Protein AF-A0A3N7DMG1-F1 (afdb_monomer_lite)

Foldseek 3Di:
DDDFLQDWDFDDDPPDGQFTWGQDPVRQIDTDTHDDDDSVVSRVVSVVVCPQCSNPVFVVVCVVCVQFFPGWTDPDSAEIETETDQPDDPVVCCVVCQVVSCVSCVVDAWHKYWYDYVPDPDTDIHINHNPPPPPD

Structure (mmCIF, N/CA/C/O backbone):
data_AF-A0A3N7DMG1-F1
#
_entry.id   AF-A0A3N7DMG1-F1
#
loop_
_atom_site.group_PDB
_atom_site.id
_atom_site.type_symbol
_atom_site.label_atom_id
_atom_site.label_alt_id
_atom_site.label_comp_id
_atom_site.label_asym_id
_atom_site.label_entity_id
_atom_site.label_seq_id
_atom_site.pdbx_PDB_ins_code
_atom_site.Cartn_x
_atom_site.Cartn_y
_atom_site.Cartn_z
_atom_site.occupancy
_atom_site.B_iso_or_equiv
_atom_site.auth_seq_id
_atom_site.auth_comp_id
_atom_site.auth_asym_id
_atom_site.auth_atom_id
_atom_site.pdbx_PDB_model_num
ATOM 1 N N . MET A 1 1 ? 14.841 -0.689 -6.092 1.00 38.31 1 MET A N 1
ATOM 2 C CA . MET A 1 1 ? 14.370 -0.353 -4.727 1.00 38.31 1 MET A CA 1
ATOM 3 C C . MET A 1 1 ? 13.742 1.026 -4.798 1.00 38.31 1 MET A C 1
ATOM 5 O O . MET A 1 1 ? 14.355 1.898 -5.396 1.00 38.31 1 MET A O 1
ATOM 9 N N . ARG A 1 2 ? 12.519 1.201 -4.294 1.00 58.78 2 ARG A N 1
ATOM 10 C CA . ARG A 1 2 ? 11.765 2.458 -4.385 1.00 58.78 2 ARG A CA 1
ATOM 11 C C . ARG A 1 2 ? 11.581 3.058 -2.991 1.00 58.78 2 ARG A C 1
ATOM 13 O O . ARG A 1 2 ? 11.515 2.287 -2.037 1.00 58.78 2 ARG A O 1
ATOM 20 N N . VAL A 1 3 ? 11.527 4.387 -2.874 1.00 43.50 3 VAL A N 1
ATOM 21 C CA . VAL A 1 3 ? 11.401 5.087 -1.579 1.00 43.50 3 VAL A CA 1
ATOM 22 C C . VAL A 1 3 ? 9.926 5.362 -1.230 1.00 43.50 3 VAL A C 1
ATOM 24 O O . VAL A 1 3 ? 9.561 5.300 -0.061 1.00 43.50 3 VAL A O 1
ATOM 27 N N . SER A 1 4 ? 9.057 5.577 -2.226 1.00 53.66 4 SER A N 1
ATOM 28 C CA . SER A 1 4 ? 7.617 5.852 -2.068 1.00 53.66 4 SER A CA 1
ATOM 29 C C . SER A 1 4 ? 6.771 5.282 -3.213 1.00 53.66 4 SER A C 1
ATOM 31 O O . SER A 1 4 ? 7.265 5.154 -4.326 1.00 53.66 4 SER A O 1
ATOM 33 N N . MET A 1 5 ? 5.479 4.987 -2.979 1.00 57.78 5 MET A N 1
ATOM 34 C CA . MET A 1 5 ? 4.525 4.421 -3.958 1.00 57.78 5 MET A CA 1
ATOM 35 C C . MET A 1 5 ? 4.128 5.334 -5.136 1.00 57.78 5 MET A C 1
ATOM 37 O O . MET A 1 5 ? 3.486 4.849 -6.076 1.00 57.78 5 MET A O 1
ATOM 41 N N . ASN A 1 6 ? 4.618 6.577 -5.162 1.00 61.44 6 ASN A N 1
ATOM 42 C CA . ASN A 1 6 ? 4.521 7.482 -6.317 1.00 61.44 6 ASN A CA 1
ATOM 43 C C . ASN A 1 6 ? 5.847 7.688 -7.068 1.00 61.44 6 ASN A C 1
ATOM 45 O O . ASN A 1 6 ? 5.853 8.349 -8.100 1.00 61.44 6 ASN A O 1
ATOM 49 N N . ASP A 1 7 ? 6.963 7.141 -6.579 1.00 76.00 7 ASP A N 1
ATOM 50 C CA . ASP A 1 7 ? 8.238 7.302 -7.276 1.00 76.00 7 ASP A CA 1
ATOM 51 C C . ASP A 1 7 ? 8.289 6.431 -8.543 1.00 76.00 7 ASP A C 1
ATOM 53 O O . ASP A 1 7 ? 7.613 5.406 -8.630 1.00 76.00 7 ASP A O 1
ATOM 57 N N . PRO A 1 8 ? 9.135 6.754 -9.515 1.00 87.50 8 PRO A N 1
ATOM 58 C CA . PRO A 1 8 ? 9.386 5.861 -10.634 1.00 87.50 8 PRO A CA 1
ATOM 59 C C . PRO A 1 8 ? 10.027 4.523 -10.213 1.00 87.50 8 PRO A C 1
ATOM 61 O O . PRO A 1 8 ? 10.671 4.399 -9.167 1.00 87.50 8 PRO A O 1
ATOM 64 N N . TRP A 1 9 ? 9.867 3.503 -11.050 1.00 88.75 9 TRP A N 1
ATOM 65 C CA . TRP A 1 9 ? 10.452 2.176 -10.888 1.00 88.75 9 TRP A CA 1
ATOM 66 C C . TRP A 1 9 ? 11.763 2.052 -11.655 1.00 88.75 9 TRP A C 1
ATOM 68 O O . TRP A 1 9 ? 11.814 2.279 -12.860 1.00 88.75 9 TRP A O 1
ATOM 78 N N . LEU A 1 10 ? 12.811 1.626 -10.953 1.00 91.44 10 LEU A N 1
ATOM 79 C CA . LEU A 1 10 ? 14.095 1.260 -11.549 1.00 91.44 10 LEU A CA 1
ATOM 80 C C . LEU A 1 10 ? 13.994 -0.123 -12.198 1.00 91.44 10 LEU A C 1
ATOM 82 O O . LEU A 1 10 ? 13.651 -1.096 -11.523 1.00 91.44 10 LEU A O 1
ATOM 86 N N . VAL A 1 11 ? 14.343 -0.203 -13.478 1.00 91.69 11 VAL A N 1
ATOM 87 C CA . VAL A 1 11 ? 14.472 -1.453 -14.228 1.00 91.69 11 VAL A CA 1
ATOM 88 C C . VAL A 1 11 ? 15.936 -1.874 -14.210 1.00 91.69 11 VAL A C 1
ATOM 90 O O . VAL A 1 11 ? 16.822 -1.087 -14.551 1.00 91.69 11 VAL A O 1
ATOM 93 N N . LEU A 1 12 ? 16.186 -3.114 -13.785 1.00 91.25 12 LEU A N 1
ATOM 94 C CA . LEU A 1 12 ? 17.528 -3.667 -13.628 1.00 91.25 12 LEU A CA 1
ATOM 95 C C . LEU A 1 12 ? 17.751 -4.842 -14.581 1.00 91.25 12 LEU A C 1
ATOM 97 O O . LEU A 1 12 ? 16.885 -5.707 -14.712 1.00 91.25 12 LEU A O 1
ATOM 101 N N . SER A 1 13 ? 18.944 -4.908 -15.165 1.00 88.50 13 SER A N 1
ATOM 102 C CA . SER A 1 13 ? 19.485 -6.104 -15.810 1.00 88.50 13 SER A CA 1
ATOM 103 C C . SER A 1 13 ? 20.691 -6.574 -15.001 1.00 88.50 13 SER A C 1
ATOM 105 O O . SER A 1 13 ? 21.758 -5.966 -15.031 1.00 88.50 13 SER A O 1
ATOM 107 N N . GLY A 1 14 ? 20.506 -7.616 -14.187 1.00 88.12 14 GLY A N 1
ATOM 108 C CA . GLY A 1 14 ? 21.506 -7.991 -13.186 1.00 88.12 14 GLY A CA 1
ATOM 109 C C . GLY A 1 14 ? 21.713 -6.866 -12.164 1.00 88.12 14 GLY A C 1
ATOM 110 O O . GLY A 1 14 ? 20.792 -6.537 -11.418 1.00 88.12 14 GLY A O 1
ATOM 111 N N . SER A 1 15 ? 22.919 -6.296 -12.121 1.00 88.56 15 SER A N 1
ATOM 112 C CA . SER A 1 15 ? 23.266 -5.148 -11.269 1.00 88.56 15 SER A CA 1
ATOM 113 C C . SER A 1 15 ? 23.103 -3.789 -11.952 1.00 88.56 15 SER A C 1
ATOM 115 O O . SER A 1 15 ? 23.209 -2.767 -11.275 1.00 88.56 15 SER A O 1
ATOM 117 N N . ASP A 1 16 ? 22.854 -3.767 -13.261 1.00 90.06 16 ASP A N 1
ATOM 118 C CA . ASP A 1 16 ? 22.890 -2.542 -14.052 1.00 90.06 16 ASP A CA 1
ATOM 119 C C . ASP A 1 16 ? 21.497 -1.926 -14.167 1.00 90.06 16 ASP A C 1
ATOM 121 O O . ASP A 1 16 ? 20.513 -2.615 -14.448 1.00 90.06 16 ASP A O 1
ATOM 125 N N . VAL A 1 17 ? 21.408 -0.612 -13.951 1.00 91.25 17 VAL A N 1
ATOM 126 C CA . VAL A 1 17 ? 20.180 0.151 -14.195 1.00 91.25 17 VAL A CA 1
ATOM 127 C C . VAL A 1 17 ? 20.066 0.387 -15.693 1.00 91.25 17 VAL A C 1
ATOM 129 O O . VAL A 1 17 ? 20.855 1.136 -16.260 1.00 91.25 17 VAL A O 1
ATOM 132 N N . VAL A 1 18 ? 19.074 -0.238 -16.323 1.00 93.56 18 VAL A N 1
ATOM 133 C CA . VAL A 1 18 ? 18.833 -0.108 -17.772 1.00 93.56 18 VAL A CA 1
ATOM 134 C C . VAL A 1 18 ? 17.799 0.965 -18.093 1.00 93.56 18 VAL A C 1
ATOM 136 O O . VAL A 1 18 ? 17.784 1.519 -19.189 1.00 93.56 18 VAL A O 1
ATOM 139 N N . GLY A 1 19 ? 16.962 1.318 -17.118 1.00 93.94 19 GLY A N 1
ATOM 140 C CA . GLY A 1 19 ? 16.052 2.438 -17.263 1.00 93.94 19 GLY A CA 1
ATOM 141 C C . GLY A 1 19 ? 15.134 2.643 -16.080 1.00 93.94 19 GLY A C 1
ATOM 142 O O . GLY A 1 19 ? 15.218 1.969 -15.051 1.00 93.94 19 GLY A O 1
ATOM 143 N N . ILE A 1 20 ? 14.251 3.615 -16.247 1.00 93.69 20 ILE A N 1
ATOM 144 C CA . ILE A 1 20 ? 13.271 4.013 -15.251 1.00 93.69 20 ILE A CA 1
ATOM 145 C C . ILE A 1 20 ? 11.906 4.060 -15.926 1.00 93.69 20 ILE A C 1
ATOM 147 O O . ILE A 1 20 ? 11.755 4.697 -16.970 1.00 93.69 20 ILE A O 1
ATOM 151 N N . ILE A 1 21 ? 10.911 3.404 -15.332 1.00 93.75 21 ILE A N 1
ATOM 152 C CA . ILE A 1 21 ? 9.521 3.426 -15.799 1.00 93.75 21 ILE A CA 1
ATOM 153 C C . ILE A 1 21 ? 8.611 4.060 -14.752 1.00 93.75 21 ILE A C 1
ATOM 155 O O . ILE A 1 21 ? 8.837 3.923 -13.554 1.00 93.75 21 ILE A O 1
ATOM 159 N N . ASN A 1 22 ? 7.563 4.746 -15.185 1.00 91.06 22 ASN A N 1
ATOM 160 C CA . ASN A 1 22 ? 6.559 5.312 -14.297 1.00 91.06 22 ASN A CA 1
ATOM 161 C C . ASN A 1 22 ? 5.158 5.156 -14.889 1.00 91.06 22 ASN A C 1
ATOM 163 O O . ASN A 1 22 ? 4.997 5.103 -16.110 1.00 91.06 22 ASN A O 1
ATOM 167 N N . GLN A 1 23 ? 4.155 5.100 -14.018 1.00 88.44 23 GLN A N 1
ATOM 168 C CA . GLN A 1 23 ? 2.757 5.192 -14.418 1.00 88.44 23 GLN A CA 1
ATOM 169 C C . GLN A 1 23 ? 2.375 6.673 -14.507 1.00 88.44 23 GLN A C 1
ATOM 171 O O . GLN A 1 23 ? 2.614 7.432 -13.568 1.00 88.44 23 GLN A O 1
ATOM 176 N N . ASP A 1 24 ? 1.831 7.088 -15.648 1.00 83.56 24 ASP A N 1
ATOM 177 C CA . ASP A 1 24 ? 1.345 8.452 -15.845 1.00 83.56 24 ASP A CA 1
ATOM 178 C C . ASP A 1 24 ? -0.052 8.672 -15.227 1.00 83.56 24 ASP A C 1
ATOM 180 O O . ASP A 1 24 ? -0.704 7.740 -14.749 1.00 83.56 24 ASP A O 1
ATOM 184 N N . ASP A 1 25 ? -0.533 9.918 -15.263 1.00 76.50 25 ASP A N 1
ATOM 185 C CA . ASP A 1 25 ? -1.855 10.300 -14.738 1.00 76.50 25 ASP A CA 1
ATOM 186 C C . ASP A 1 25 ? -3.028 9.610 -15.465 1.00 76.50 25 ASP A C 1
ATOM 188 O O . ASP A 1 25 ? -4.152 9.607 -14.964 1.00 76.50 25 ASP A O 1
ATOM 192 N N . SER A 1 26 ? -2.783 9.019 -16.640 1.00 76.38 26 SER A N 1
ATOM 193 C CA . SER A 1 26 ? -3.753 8.222 -17.403 1.00 76.38 26 SER A CA 1
ATOM 194 C C . SER A 1 26 ? -3.661 6.719 -17.117 1.00 76.38 26 SER A C 1
ATOM 196 O O . SER A 1 26 ? -4.193 5.912 -17.877 1.00 76.38 26 SER A O 1
ATOM 198 N N . GLU A 1 27 ? -2.978 6.344 -16.033 1.00 78.06 27 GLU A N 1
ATOM 199 C CA . GLU A 1 27 ? -2.732 4.964 -15.602 1.00 78.06 27 GLU A CA 1
ATOM 200 C C . GLU A 1 27 ? -1.898 4.132 -16.596 1.00 78.06 27 GLU A C 1
ATOM 202 O O . GLU A 1 27 ? -1.811 2.909 -16.473 1.00 78.06 27 GLU A O 1
ATOM 207 N N . SER A 1 28 ? -1.218 4.778 -17.550 1.00 86.69 28 SER A N 1
ATOM 208 C CA . SER A 1 28 ? -0.392 4.104 -18.554 1.00 86.69 28 SER A CA 1
ATOM 209 C C . SER A 1 28 ? 1.080 4.075 -18.142 1.00 86.69 28 SER A C 1
ATOM 211 O O . SER A 1 28 ? 1.660 5.093 -17.764 1.00 86.69 28 SER A O 1
ATOM 213 N N . TRP A 1 29 ? 1.708 2.903 -18.242 1.00 92.06 29 TRP A N 1
ATOM 214 C CA . TRP A 1 29 ? 3.132 2.724 -17.952 1.00 92.06 29 TRP A CA 1
ATOM 215 C C . TRP A 1 29 ? 4.007 3.208 -19.101 1.00 92.06 29 TRP A C 1
ATOM 217 O O . TRP A 1 29 ? 3.788 2.843 -20.258 1.00 92.06 29 TRP A O 1
ATOM 227 N N . ARG A 1 30 ? 5.025 4.009 -18.779 1.00 94.44 30 ARG A N 1
ATOM 228 C CA . ARG A 1 30 ? 5.987 4.539 -19.750 1.00 94.44 30 ARG A CA 1
ATOM 229 C C . ARG A 1 30 ? 7.396 4.531 -19.195 1.00 94.44 30 ARG A C 1
ATOM 231 O O . ARG A 1 30 ? 7.601 4.717 -17.999 1.00 94.44 30 ARG A O 1
ATOM 238 N N . GLN A 1 31 ? 8.369 4.380 -20.082 1.00 95.06 31 GLN A N 1
ATOM 239 C CA . GLN A 1 31 ? 9.755 4.681 -19.761 1.00 95.06 31 GLN A CA 1
ATOM 240 C C . GLN A 1 31 ? 9.954 6.196 -19.698 1.00 95.06 31 GLN A C 1
ATOM 242 O O . GLN A 1 31 ? 9.478 6.922 -20.569 1.00 95.06 31 GLN A O 1
ATOM 247 N N . ILE A 1 32 ? 10.649 6.659 -18.662 1.00 94.62 32 ILE A N 1
ATOM 248 C CA . ILE A 1 32 ? 10.977 8.073 -18.457 1.00 94.62 32 ILE A CA 1
ATOM 249 C C . ILE A 1 32 ? 12.480 8.350 -18.575 1.00 94.62 32 ILE A C 1
ATOM 251 O O . ILE A 1 32 ? 12.858 9.487 -18.837 1.00 94.62 32 ILE A O 1
ATOM 255 N N . GLU A 1 33 ? 13.330 7.330 -18.410 1.00 94.31 33 GLU A N 1
ATOM 256 C CA . GLU A 1 33 ? 14.790 7.452 -18.514 1.00 94.31 33 GLU A CA 1
ATOM 257 C C . GLU A 1 33 ? 15.443 6.108 -18.895 1.00 94.31 33 GLU A C 1
ATOM 259 O O . GLU A 1 33 ? 14.862 5.044 -18.658 1.00 94.31 33 GLU A O 1
ATOM 264 N N . GLY A 1 34 ? 16.653 6.146 -19.464 1.00 92.25 34 GLY A N 1
ATOM 265 C CA . GLY A 1 34 ? 17.473 4.971 -19.797 1.00 92.25 34 GLY A CA 1
ATOM 266 C C . GLY A 1 34 ? 17.481 4.581 -21.276 1.00 92.25 34 GLY A C 1
ATOM 267 O O . GLY A 1 34 ? 17.039 5.343 -22.134 1.00 92.25 34 GLY A O 1
ATOM 268 N N . GLU A 1 35 ? 18.002 3.386 -21.561 1.00 91.12 35 GLU A N 1
ATOM 269 C CA . GLU A 1 35 ? 18.064 2.823 -22.916 1.00 91.12 35 GLU A CA 1
ATOM 270 C C . GLU A 1 35 ? 16.669 2.443 -23.414 1.00 91.12 35 GLU A C 1
ATOM 272 O O . GLU A 1 35 ? 15.874 1.900 -22.650 1.00 91.12 35 GLU A O 1
ATOM 277 N N . GLU A 1 36 ? 16.358 2.723 -24.683 1.00 94.06 36 GLU A N 1
ATOM 278 C CA . GLU A 1 36 ? 15.017 2.511 -25.239 1.00 94.06 36 GLU A CA 1
ATOM 279 C C . GLU A 1 36 ? 14.568 1.048 -25.101 1.00 94.06 36 GLU A C 1
ATOM 281 O O . GLU A 1 36 ? 15.144 0.131 -25.690 1.00 94.06 36 GLU A O 1
ATOM 286 N N . MET A 1 37 ? 13.506 0.837 -24.322 1.00 93.75 37 MET A N 1
ATOM 287 C CA . MET A 1 37 ? 12.887 -0.469 -24.132 1.00 93.75 37 MET A CA 1
ATOM 288 C C . MET A 1 37 ? 11.691 -0.651 -25.078 1.00 93.75 37 MET A C 1
ATOM 290 O O . MET A 1 37 ? 10.928 0.294 -25.298 1.00 93.75 37 MET A O 1
ATOM 294 N N . PRO A 1 38 ? 11.439 -1.875 -25.584 1.00 94.94 38 PRO A N 1
ATOM 295 C CA . PRO A 1 38 ? 10.232 -2.159 -26.351 1.00 94.94 38 PRO A CA 1
ATOM 296 C C . PRO A 1 38 ? 8.966 -1.804 -25.561 1.00 94.94 38 PRO A C 1
ATOM 298 O O . PRO A 1 38 ? 8.833 -2.174 -24.392 1.00 94.94 38 PRO A O 1
ATOM 301 N N . ALA A 1 39 ? 8.003 -1.146 -26.211 1.00 92.12 39 ALA A N 1
ATOM 302 C CA . ALA A 1 39 ? 6.765 -0.705 -25.562 1.00 92.12 39 ALA A CA 1
ATOM 303 C C . ALA A 1 39 ? 5.997 -1.860 -24.889 1.00 92.12 39 ALA A C 1
ATOM 305 O O . ALA A 1 39 ? 5.502 -1.706 -23.773 1.00 92.12 39 ALA A O 1
ATOM 306 N N . ASP A 1 40 ? 5.965 -3.039 -25.518 1.00 94.00 40 ASP A N 1
ATOM 307 C CA . ASP A 1 40 ? 5.327 -4.234 -24.954 1.00 94.00 40 ASP A CA 1
ATOM 308 C C . ASP A 1 40 ? 6.030 -4.736 -23.684 1.00 94.00 40 ASP A C 1
ATOM 310 O O . ASP A 1 40 ? 5.372 -5.233 -22.770 1.00 94.00 40 ASP A O 1
ATOM 314 N N . ALA A 1 41 ? 7.353 -4.567 -23.585 1.00 93.62 41 ALA A N 1
ATOM 315 C CA . ALA A 1 41 ? 8.105 -4.921 -22.386 1.00 93.62 41 ALA A CA 1
ATOM 316 C C . ALA A 1 41 ? 7.783 -3.959 -21.235 1.00 93.62 41 ALA A C 1
ATOM 318 O O . ALA A 1 41 ? 7.508 -4.406 -20.121 1.00 93.62 41 ALA A O 1
ATOM 319 N N . VAL A 1 42 ? 7.745 -2.648 -21.507 1.00 94.69 42 VAL A N 1
ATOM 320 C CA . VAL A 1 42 ? 7.333 -1.631 -20.522 1.00 94.69 42 VAL A CA 1
ATOM 321 C C . VAL A 1 42 ? 5.913 -1.901 -20.032 1.00 94.69 42 VAL A C 1
ATOM 323 O O . VAL A 1 42 ? 5.663 -1.887 -18.826 1.00 94.69 42 VAL A O 1
ATOM 326 N N . LYS A 1 43 ? 5.000 -2.221 -20.953 1.00 92.31 43 LYS A N 1
ATOM 327 C CA . LYS A 1 43 ? 3.619 -2.578 -20.631 1.00 92.31 43 LYS A CA 1
ATOM 328 C C . LYS A 1 43 ? 3.541 -3.832 -19.757 1.00 92.31 43 LYS A C 1
ATOM 330 O O . LYS A 1 43 ? 2.901 -3.786 -18.714 1.00 92.31 43 LYS A O 1
ATOM 335 N N . GLY A 1 44 ? 4.213 -4.919 -20.137 1.00 91.50 44 GLY A N 1
ATOM 336 C CA . GLY A 1 44 ? 4.205 -6.168 -19.369 1.00 91.50 44 GLY A CA 1
ATOM 337 C C . GLY A 1 44 ? 4.806 -6.015 -17.968 1.00 91.50 44 GLY A C 1
ATOM 338 O O . GLY A 1 44 ? 4.259 -6.540 -17.001 1.00 91.50 44 GLY A O 1
ATOM 339 N N . MET A 1 45 ? 5.891 -5.244 -17.823 1.00 91.25 45 MET A N 1
ATOM 340 C CA . MET A 1 45 ? 6.436 -4.895 -16.504 1.00 91.25 45 MET A CA 1
ATOM 341 C C . MET A 1 45 ? 5.425 -4.101 -15.675 1.00 91.25 45 MET A C 1
ATOM 343 O O . MET A 1 45 ? 5.230 -4.404 -14.501 1.00 91.25 45 MET A O 1
ATOM 347 N N . GLY A 1 46 ? 4.761 -3.126 -16.294 1.00 89.00 46 GLY A N 1
ATOM 348 C CA . GLY A 1 46 ? 3.701 -2.348 -15.669 1.00 89.00 46 GLY A CA 1
ATOM 349 C C . GLY A 1 46 ? 2.541 -3.203 -15.163 1.00 89.00 46 GLY A C 1
ATOM 350 O O . GLY A 1 46 ? 2.165 -3.100 -14.000 1.00 89.00 46 GLY A O 1
ATOM 351 N N . GLU A 1 47 ? 2.042 -4.122 -15.992 1.00 86.06 47 GLU A N 1
ATOM 352 C CA . GLU A 1 47 ? 0.989 -5.073 -15.614 1.00 86.06 47 GLU A CA 1
ATOM 353 C C . GLU A 1 47 ? 1.418 -5.948 -14.425 1.00 86.06 47 GLU A C 1
ATOM 355 O O . GLU A 1 47 ? 0.654 -6.132 -13.477 1.00 86.06 47 GLU A O 1
ATOM 360 N N . LEU A 1 48 ? 2.662 -6.440 -14.417 1.00 85.38 48 LEU A N 1
ATOM 361 C CA . LEU A 1 48 ? 3.201 -7.202 -13.287 1.00 85.38 48 LEU A CA 1
ATOM 362 C C . LEU A 1 48 ? 3.313 -6.360 -12.014 1.00 85.38 48 LEU A C 1
ATOM 364 O O . LEU A 1 48 ? 3.070 -6.879 -10.925 1.00 85.38 48 LEU A O 1
ATOM 368 N N . ILE A 1 49 ? 3.678 -5.082 -12.128 1.00 82.81 49 ILE A N 1
ATOM 369 C CA . ILE A 1 49 ? 3.713 -4.155 -10.993 1.00 82.81 49 ILE A CA 1
ATOM 370 C C . ILE A 1 49 ? 2.292 -3.900 -10.478 1.00 82.81 49 ILE A C 1
ATOM 372 O O . ILE A 1 49 ? 2.066 -3.964 -9.270 1.00 82.81 49 ILE A O 1
ATOM 376 N N . ASP A 1 50 ? 1.319 -3.679 -11.363 1.00 78.19 50 ASP A N 1
ATOM 377 C CA . ASP A 1 50 ? -0.093 -3.459 -11.019 1.00 78.19 50 ASP A CA 1
ATOM 378 C C . ASP A 1 50 ? -0.743 -4.688 -10.359 1.00 78.19 50 ASP A C 1
ATOM 380 O O . ASP A 1 50 ? -1.627 -4.566 -9.510 1.00 78.19 50 ASP A O 1
ATOM 384 N N . MET A 1 51 ? -0.277 -5.889 -10.701 1.00 71.38 51 MET A N 1
ATOM 385 C CA . MET A 1 51 ? -0.733 -7.135 -10.082 1.00 71.38 51 MET A CA 1
ATOM 386 C C . MET A 1 51 ? -0.181 -7.357 -8.668 1.00 71.38 51 MET A C 1
ATOM 388 O O . MET A 1 51 ? -0.739 -8.159 -7.913 1.00 71.38 51 MET A O 1
ATOM 392 N N . GLN A 1 52 ? 0.897 -6.676 -8.277 1.00 73.81 52 GLN A N 1
ATOM 393 C CA . GLN A 1 52 ? 1.461 -6.816 -6.935 1.00 73.81 52 GLN A CA 1
ATOM 394 C C . GLN A 1 52 ? 0.628 -6.050 -5.897 1.00 73.81 52 GLN A C 1
ATOM 396 O O . GLN A 1 52 ? 0.179 -4.936 -6.135 1.00 73.81 52 GLN A O 1
ATOM 401 N N . GLN A 1 53 ? 0.462 -6.608 -4.692 1.00 61.62 53 GLN A N 1
ATOM 402 C CA . GLN A 1 53 ? -0.326 -5.997 -3.598 1.00 61.62 53 GLN A CA 1
ATOM 403 C C . GLN A 1 53 ? 0.073 -4.546 -3.280 1.00 61.62 53 GLN A C 1
ATOM 405 O O . GLN A 1 53 ? -0.769 -3.722 -2.921 1.00 61.62 53 GLN A O 1
ATOM 410 N N . PHE A 1 54 ? 1.355 -4.242 -3.476 1.00 68.31 54 PHE A N 1
ATOM 411 C CA . PHE A 1 54 ? 1.983 -2.934 -3.353 1.00 68.31 54 PHE A CA 1
ATOM 412 C C . PHE A 1 54 ? 1.281 -1.818 -4.138 1.00 68.31 54 PHE A C 1
ATOM 414 O O . PHE A 1 54 ? 1.198 -0.690 -3.659 1.00 68.31 54 PHE A O 1
ATOM 421 N N . SER A 1 55 ? 0.773 -2.112 -5.331 1.00 68.12 55 SER A N 1
ATOM 422 C CA . SER A 1 55 ? 0.237 -1.101 -6.242 1.00 68.12 55 SER A CA 1
ATOM 423 C C . SER A 1 55 ? -1.280 -0.940 -6.116 1.00 68.12 55 SER A C 1
ATOM 425 O O . SER A 1 55 ? -1.775 0.190 -6.143 1.00 68.12 55 SER A O 1
ATOM 427 N N . TRP A 1 56 ? -2.033 -2.031 -5.930 1.00 80.25 56 TRP A N 1
ATOM 428 C CA . TRP A 1 56 ? -3.499 -1.980 -5.984 1.00 80.25 56 TRP A CA 1
ATOM 429 C C . TRP A 1 56 ? -4.178 -1.801 -4.620 1.00 80.25 56 TRP A C 1
ATOM 431 O O . TRP A 1 56 ? -5.147 -1.044 -4.519 1.00 80.25 56 TRP A O 1
ATOM 441 N N . LEU A 1 57 ? -3.702 -2.456 -3.554 1.00 87.25 57 LEU A N 1
ATOM 442 C CA . LEU A 1 57 ? -4.412 -2.467 -2.269 1.00 87.25 57 LEU A CA 1
ATOM 443 C C . LEU A 1 57 ? -4.445 -1.082 -1.596 1.00 87.25 57 LEU A C 1
ATOM 445 O O . LEU A 1 57 ? -5.530 -0.670 -1.175 1.00 87.25 57 LEU A O 1
ATOM 449 N N . PRO A 1 58 ? -3.344 -0.302 -1.553 1.00 90.00 58 PRO A N 1
ATOM 450 C CA . PRO A 1 58 ? -3.381 1.078 -1.068 1.00 90.00 58 PRO A CA 1
ATOM 451 C C . PRO A 1 58 ? -4.393 1.946 -1.822 1.00 90.00 58 PRO A C 1
ATOM 453 O O . PRO A 1 58 ? -5.198 2.641 -1.197 1.00 90.00 58 PRO A O 1
ATOM 456 N N . LYS A 1 59 ? -4.407 1.861 -3.162 1.00 86.19 59 LYS A N 1
ATOM 457 C CA . LYS A 1 59 ? -5.353 2.601 -4.012 1.00 86.19 59 LYS A CA 1
ATOM 458 C C . LYS A 1 59 ? -6.799 2.212 -3.685 1.00 86.19 59 LYS A C 1
ATOM 460 O O . LYS A 1 59 ? -7.642 3.091 -3.497 1.00 86.19 59 LYS A O 1
ATOM 465 N N . LEU A 1 60 ? -7.088 0.915 -3.544 1.00 89.62 60 LEU A N 1
ATOM 466 C CA . LEU A 1 60 ? -8.429 0.441 -3.192 1.00 89.62 60 LEU A CA 1
ATOM 467 C C . LEU A 1 60 ? -8.872 0.868 -1.792 1.00 89.62 60 LEU A C 1
ATOM 469 O O . LEU A 1 60 ? -10.021 1.269 -1.632 1.00 89.62 60 LEU A O 1
ATOM 473 N N . ILE A 1 61 ? -7.989 0.830 -0.792 1.00 93.69 61 ILE A N 1
ATOM 474 C CA . ILE A 1 61 ? -8.307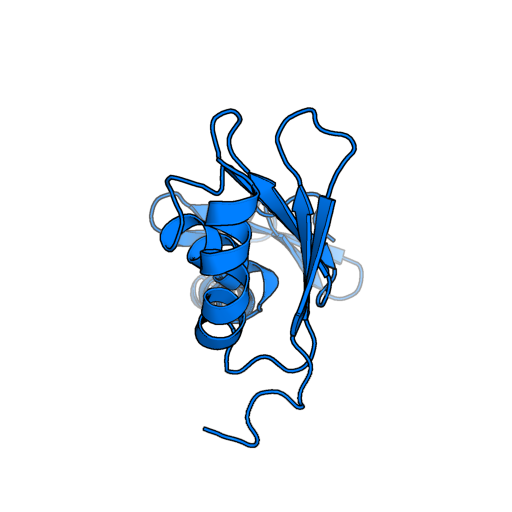 1.295 0.565 1.00 93.69 61 ILE A CA 1
ATOM 475 C C . ILE A 1 61 ? -8.700 2.779 0.534 1.00 93.69 61 ILE A C 1
ATOM 477 O O . ILE A 1 61 ? -9.747 3.147 1.070 1.00 93.69 61 ILE A O 1
ATOM 481 N N . LYS A 1 62 ? -7.910 3.627 -0.141 1.00 93.00 62 LYS A N 1
ATOM 482 C CA . LYS A 1 62 ? -8.226 5.060 -0.280 1.00 93.00 62 LYS A CA 1
ATOM 483 C C . LYS A 1 62 ? -9.556 5.279 -1.006 1.00 93.00 62 LYS A C 1
ATOM 485 O O . LYS A 1 62 ? -10.347 6.117 -0.587 1.00 93.00 62 LYS A O 1
ATOM 490 N N . LYS A 1 63 ? -9.836 4.493 -2.051 1.00 91.62 63 LYS A N 1
ATOM 491 C CA . LYS A 1 63 ? -11.093 4.561 -2.814 1.00 91.62 63 LYS A CA 1
ATOM 492 C C . LYS A 1 63 ? -12.315 4.089 -2.018 1.00 91.62 63 LYS A C 1
ATOM 494 O O . LYS A 1 63 ? -13.395 4.642 -2.197 1.00 91.62 63 LYS A O 1
ATOM 499 N N . GLN A 1 64 ? -12.165 3.076 -1.165 1.00 95.69 64 GLN A N 1
ATOM 500 C CA . GLN A 1 64 ? -13.264 2.504 -0.380 1.00 95.69 64 GLN A CA 1
ATOM 501 C C . GLN A 1 64 ? -13.657 3.390 0.811 1.00 95.69 64 GLN A C 1
ATOM 503 O O . GLN A 1 64 ? -14.826 3.418 1.201 1.00 95.69 64 GLN A O 1
ATOM 508 N N . TRP A 1 65 ? -12.697 4.115 1.392 1.00 95.88 65 TRP A N 1
ATOM 509 C CA . TRP A 1 65 ? -12.923 4.975 2.556 1.00 95.88 65 TRP A CA 1
ATOM 510 C C . TRP A 1 65 ? -12.359 6.394 2.370 1.00 95.88 65 TRP A C 1
ATOM 512 O O . TRP A 1 65 ? -11.580 6.845 3.212 1.00 95.88 65 TRP A O 1
ATOM 522 N N . PRO A 1 66 ? -12.771 7.134 1.324 1.00 95.00 66 PRO A N 1
ATOM 523 C CA . PRO A 1 66 ? -12.183 8.433 0.989 1.00 95.00 66 PRO A CA 1
ATOM 524 C C . PRO A 1 66 ? -12.436 9.497 2.064 1.00 95.00 66 PRO A C 1
ATOM 526 O O . PRO A 1 66 ? -11.625 10.389 2.254 1.00 95.00 66 PRO A O 1
ATOM 529 N N . GLU A 1 67 ? -13.535 9.388 2.813 1.00 94.06 67 GLU A N 1
ATOM 530 C CA . GLU A 1 67 ? -13.855 10.301 3.922 1.00 94.06 67 GLU A CA 1
ATOM 531 C C . GLU A 1 67 ? -13.019 10.033 5.184 1.00 94.06 67 GLU A C 1
ATOM 533 O O . GLU A 1 67 ? -12.972 10.860 6.093 1.00 94.06 67 GLU A O 1
ATOM 538 N N . TYR A 1 68 ? -12.385 8.859 5.271 1.00 94.56 68 TYR A N 1
ATOM 539 C CA . TYR A 1 68 ? -11.655 8.424 6.459 1.00 94.56 68 TYR A CA 1
ATOM 540 C C . TYR A 1 68 ? -10.149 8.393 6.241 1.00 94.56 68 TYR A C 1
ATOM 542 O O . TYR A 1 68 ? -9.400 8.777 7.135 1.00 94.56 68 TYR A O 1
ATOM 550 N N . VAL A 1 69 ? -9.703 7.927 5.077 1.00 95.19 69 VAL A N 1
ATOM 551 C CA . VAL A 1 69 ? -8.305 7.605 4.801 1.00 95.19 69 VAL A CA 1
ATOM 552 C C . VAL A 1 69 ? -7.666 8.708 3.975 1.00 95.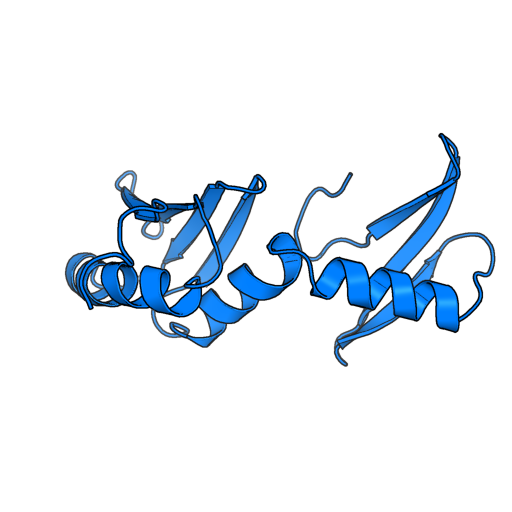19 69 VAL A C 1
ATOM 554 O O . VAL A 1 69 ? -7.954 8.866 2.792 1.00 95.19 69 VAL A O 1
ATOM 557 N N . GLN A 1 70 ? -6.719 9.408 4.590 1.00 93.44 70 GLN A N 1
ATOM 558 C CA . GLN A 1 70 ? -5.886 10.395 3.919 1.00 93.44 70 GLN A CA 1
ATOM 559 C C . GLN A 1 70 ? -4.817 9.715 3.057 1.00 93.44 70 GLN A C 1
ATOM 561 O O . GLN A 1 70 ? -4.584 10.092 1.905 1.00 93.44 70 GLN A O 1
ATOM 566 N N . GLU A 1 71 ? -4.158 8.699 3.610 1.00 91.94 71 GLU A N 1
ATOM 567 C CA . GLU A 1 71 ? -3.029 8.035 2.971 1.00 91.94 71 GLU A CA 1
ATOM 568 C C . GLU A 1 71 ? -2.894 6.587 3.435 1.00 91.94 71 GLU A C 1
ATOM 570 O O . GLU A 1 71 ? -3.312 6.225 4.535 1.00 91.94 71 GLU A O 1
ATOM 575 N N . VAL A 1 72 ? -2.315 5.757 2.571 1.00 91.62 72 VAL A N 1
ATOM 576 C CA . VAL A 1 72 ? -1.926 4.388 2.897 1.00 91.62 72 VAL A CA 1
ATOM 577 C C . VAL A 1 72 ? -0.476 4.222 2.482 1.00 91.62 72 VAL A C 1
ATOM 579 O O . VAL A 1 72 ? -0.158 4.303 1.297 1.00 91.62 72 VAL A O 1
ATOM 582 N N . ILE A 1 73 ? 0.383 4.016 3.467 1.00 88.75 73 ILE A N 1
ATOM 583 C CA . ILE A 1 73 ? 1.817 3.811 3.311 1.00 88.75 73 ILE A CA 1
ATOM 584 C C . ILE A 1 73 ? 2.068 2.309 3.374 1.00 88.75 73 ILE A C 1
ATOM 586 O O . ILE A 1 73 ? 1.515 1.612 4.227 1.00 88.75 73 ILE A O 1
ATOM 590 N N . VAL A 1 74 ? 2.885 1.794 2.461 1.00 86.62 74 VAL A N 1
ATOM 591 C CA . VAL A 1 74 ? 3.286 0.388 2.485 1.00 86.62 74 VAL A CA 1
ATOM 592 C C . VAL A 1 74 ? 4.652 0.287 3.141 1.00 86.62 74 VAL A C 1
ATOM 594 O O . VAL A 1 74 ? 5.646 0.728 2.577 1.00 86.62 74 VAL A O 1
ATOM 597 N N . GLU A 1 75 ? 4.686 -0.285 4.339 1.00 85.00 75 GLU A N 1
ATOM 598 C CA . GLU A 1 75 ? 5.914 -0.476 5.118 1.00 85.00 75 GLU A CA 1
ATOM 599 C C . GLU A 1 75 ? 6.668 -1.732 4.652 1.00 85.00 75 GLU A C 1
ATOM 601 O O . GLU A 1 75 ? 7.891 -1.804 4.704 1.00 85.00 75 GLU A O 1
ATOM 606 N N . SER A 1 76 ? 5.935 -2.757 4.204 1.00 82.94 76 SER A N 1
ATOM 607 C CA . SER A 1 76 ? 6.468 -3.985 3.592 1.00 82.94 76 SER A CA 1
ATOM 608 C C . SER A 1 76 ? 5.338 -4.761 2.906 1.00 82.94 76 SER A C 1
ATOM 610 O O . SER A 1 76 ? 4.182 -4.363 2.996 1.00 82.94 76 SER A O 1
ATOM 612 N N . GLU A 1 77 ? 5.643 -5.913 2.299 1.00 80.12 77 GLU A N 1
ATOM 613 C CA . GLU A 1 77 ? 4.654 -6.803 1.655 1.00 80.12 77 GLU A CA 1
ATOM 614 C C . GLU A 1 77 ? 3.426 -7.082 2.526 1.00 80.12 77 GLU A C 1
ATOM 616 O O . GLU A 1 77 ? 2.294 -7.078 2.050 1.00 80.12 77 GLU A O 1
ATOM 621 N N . LYS A 1 78 ? 3.651 -7.259 3.829 1.00 86.56 78 LYS A N 1
ATOM 622 C CA . LYS A 1 78 ? 2.603 -7.620 4.782 1.00 86.56 78 LYS A CA 1
ATOM 623 C C . LYS A 1 78 ? 2.153 -6.473 5.672 1.00 86.56 78 LYS A C 1
ATOM 625 O O . LYS A 1 78 ? 1.172 -6.640 6.385 1.00 86.56 78 LYS A O 1
ATOM 630 N N . ASN A 1 79 ? 2.855 -5.341 5.691 1.00 89.56 79 ASN A N 1
ATOM 631 C CA . ASN A 1 79 ? 2.603 -4.282 6.667 1.00 89.56 79 ASN A CA 1
ATOM 632 C C . ASN A 1 79 ? 2.235 -2.975 5.972 1.00 89.56 79 ASN A C 1
ATOM 634 O O . ASN A 1 79 ? 2.988 -2.461 5.148 1.00 89.56 79 ASN A O 1
ATOM 638 N N . TYR A 1 80 ? 1.093 -2.429 6.369 1.00 92.56 80 TYR A N 1
ATOM 639 C CA . TYR A 1 80 ? 0.527 -1.200 5.839 1.00 92.56 80 TYR A CA 1
ATOM 640 C C . TYR A 1 80 ? 0.265 -0.241 6.993 1.00 92.56 80 TYR A C 1
ATOM 642 O O . TYR A 1 80 ? -0.264 -0.635 8.036 1.00 92.56 80 TYR A O 1
ATOM 650 N N . GLU A 1 81 ? 0.576 1.030 6.795 1.00 93.56 81 GLU A N 1
ATOM 651 C CA . GLU A 1 81 ? 0.152 2.112 7.667 1.00 93.56 81 GLU A CA 1
ATOM 652 C C . GLU A 1 81 ? -0.978 2.896 6.995 1.00 93.56 81 GLU A C 1
ATOM 654 O O . GLU A 1 81 ? -0.851 3.375 5.874 1.00 93.56 81 GLU A O 1
ATOM 659 N N . VAL A 1 82 ? -2.116 3.008 7.676 1.00 94.88 82 VAL A N 1
ATOM 660 C CA . VAL A 1 82 ? -3.294 3.737 7.199 1.00 94.88 82 VAL A CA 1
ATOM 661 C C . VAL A 1 82 ? -3.404 5.020 8.006 1.00 94.88 82 VAL A C 1
ATOM 663 O O . VAL A 1 82 ? -3.681 4.984 9.207 1.00 94.88 82 VAL A O 1
ATOM 666 N N . LEU A 1 83 ? -3.192 6.156 7.351 1.00 93.88 83 LEU A N 1
ATOM 667 C CA . LEU A 1 83 ? -3.310 7.476 7.953 1.00 93.88 83 LEU A CA 1
ATOM 668 C C . LEU A 1 83 ? -4.725 8.008 7.748 1.00 93.88 83 LEU A C 1
ATOM 670 O O . LEU A 1 83 ? -5.174 8.213 6.619 1.00 93.88 83 LEU A O 1
ATOM 674 N N . CYS A 1 84 ? -5.430 8.244 8.851 1.00 94.56 84 CYS A N 1
ATOM 675 C CA . CYS A 1 84 ? -6.760 8.835 8.813 1.00 94.56 84 CYS A CA 1
ATOM 676 C C . CYS A 1 84 ? -6.698 10.359 8.657 1.00 94.56 84 CYS A C 1
ATOM 678 O O . CYS A 1 84 ? -5.774 11.002 9.160 1.00 94.56 84 CYS A O 1
ATOM 680 N N . HIS A 1 85 ? -7.740 10.944 8.066 1.00 93.50 85 HIS A N 1
ATOM 681 C CA . HIS A 1 85 ? -7.966 12.387 8.121 1.00 93.50 85 HIS A CA 1
ATOM 682 C C . HIS A 1 85 ? -8.112 12.890 9.567 1.00 93.50 85 HIS A C 1
ATOM 684 O O . HIS A 1 85 ? -8.467 12.145 10.485 1.00 93.50 85 HIS A O 1
ATOM 690 N N . LYS A 1 86 ? -7.867 14.191 9.759 1.00 89.50 86 LYS A N 1
ATOM 691 C CA . LYS A 1 86 ? -7.883 14.849 11.073 1.00 89.50 86 LYS A CA 1
ATOM 692 C C . LYS A 1 86 ? -9.220 14.755 11.805 1.00 89.50 86 LYS A C 1
ATOM 694 O O . LYS A 1 86 ? -9.220 14.563 13.016 1.00 89.50 86 LYS A O 1
ATOM 699 N N . ASP A 1 87 ? -10.327 14.845 11.079 1.00 87.69 87 ASP A N 1
ATOM 700 C CA . ASP A 1 87 ? -11.662 14.990 11.672 1.00 87.69 87 ASP A CA 1
ATOM 701 C C . ASP A 1 87 ? -12.424 13.653 11.775 1.00 87.69 87 ASP A C 1
ATOM 703 O O . ASP A 1 87 ? -13.639 13.608 11.968 1.00 87.69 87 ASP A O 1
ATOM 707 N N . VAL A 1 88 ? -11.711 12.531 11.650 1.00 89.56 88 VAL A N 1
ATOM 708 C CA . VAL A 1 88 ? -12.293 11.187 11.707 1.00 89.56 88 VAL A CA 1
ATOM 709 C C . VAL A 1 88 ? -12.581 10.768 13.141 1.00 89.56 88 VAL A C 1
ATOM 711 O O . VAL A 1 88 ? -11.703 10.801 13.996 1.00 89.56 88 VAL A O 1
ATOM 714 N N . CYS A 1 89 ? -13.787 10.245 13.375 1.00 89.88 89 CYS A N 1
ATOM 715 C CA . CYS A 1 89 ? -14.115 9.505 14.592 1.00 89.88 89 CYS A CA 1
ATOM 716 C C . CYS A 1 89 ? -13.418 8.123 14.588 1.00 89.88 89 CYS A C 1
ATOM 718 O O . CYS A 1 89 ? -13.792 7.270 13.769 1.00 89.88 89 CYS A O 1
ATOM 720 N N . PRO A 1 90 ? -12.454 7.867 15.499 1.00 87.50 90 PRO A N 1
ATOM 721 C CA . PRO A 1 90 ? -11.682 6.624 15.535 1.00 87.50 90 PRO A CA 1
ATOM 722 C C . PRO A 1 90 ? -12.528 5.364 15.651 1.00 87.50 90 PRO A C 1
ATOM 724 O O . PRO A 1 90 ? -12.370 4.430 14.866 1.00 87.50 90 PRO A O 1
ATOM 727 N N . ASP A 1 91 ? -13.468 5.357 16.592 1.00 90.31 91 ASP A N 1
ATOM 728 C CA . ASP A 1 91 ? -14.269 4.174 16.899 1.00 90.31 91 ASP A CA 1
ATOM 729 C C . ASP A 1 91 ? -15.194 3.809 15.740 1.00 90.31 91 ASP A C 1
ATOM 731 O O . ASP A 1 91 ? -15.301 2.641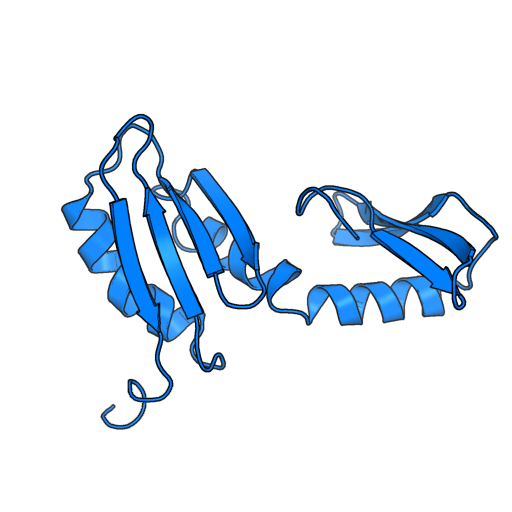 15.356 1.00 90.31 91 ASP A O 1
ATOM 735 N N . ARG A 1 92 ? -15.799 4.823 15.108 1.00 91.88 92 ARG A N 1
ATOM 736 C CA . ARG A 1 92 ? -16.640 4.630 13.925 1.00 91.88 92 ARG A CA 1
ATOM 737 C C . ARG A 1 92 ? -15.834 4.073 12.758 1.00 91.88 92 ARG A C 1
ATOM 739 O O . ARG A 1 92 ? -16.317 3.179 12.061 1.00 91.88 92 ARG A O 1
ATOM 746 N N . PHE A 1 93 ? -14.626 4.590 12.527 1.00 94.19 93 PHE A N 1
ATOM 747 C CA . PHE A 1 93 ? -13.786 4.068 11.456 1.00 94.19 93 PHE A CA 1
ATOM 748 C C . PHE A 1 93 ? -13.322 2.647 11.761 1.00 94.19 93 PHE A C 1
ATOM 750 O O . PHE A 1 93 ? -13.466 1.782 10.907 1.00 94.19 93 PHE A O 1
ATOM 757 N N . LYS A 1 94 ? -12.892 2.354 12.990 1.00 93.94 94 LYS A N 1
ATOM 758 C CA . LYS A 1 94 ? -12.494 1.007 13.419 1.00 93.94 94 LYS A CA 1
ATOM 759 C C . LYS A 1 94 ? -13.585 -0.039 13.188 1.00 93.94 94 LYS A C 1
ATOM 761 O O . LYS A 1 94 ? -13.279 -1.122 12.682 1.00 93.94 94 LYS A O 1
ATOM 766 N N . GLN A 1 95 ? -14.840 0.290 13.498 1.00 93.75 95 GLN A N 1
ATOM 767 C CA . GLN A 1 95 ? -15.996 -0.587 13.268 1.00 93.75 95 GLN A CA 1
ATOM 768 C C . GLN A 1 95 ? -16.258 -0.862 11.780 1.00 93.75 95 GLN A C 1
ATOM 770 O O . GLN A 1 95 ? -16.701 -1.952 11.433 1.00 93.75 95 GLN A O 1
ATOM 775 N N . ARG A 1 96 ? -15.979 0.104 10.895 1.00 93.88 96 ARG A N 1
ATOM 776 C CA . ARG A 1 96 ? -16.157 -0.042 9.438 1.00 93.88 96 ARG A CA 1
ATOM 777 C C . ARG A 1 96 ? -14.958 -0.710 8.767 1.00 93.88 96 ARG A C 1
ATOM 779 O O . ARG A 1 96 ? -15.126 -1.598 7.935 1.00 93.88 96 ARG A O 1
ATOM 786 N N . PHE A 1 97 ? -13.759 -0.273 9.130 1.00 95.25 97 PHE A N 1
ATOM 787 C CA . PHE A 1 97 ? -12.504 -0.683 8.519 1.00 95.25 97 PHE A CA 1
ATOM 788 C C . PHE A 1 97 ? -12.191 -2.141 8.822 1.00 95.25 97 PHE A C 1
ATOM 790 O O . PHE A 1 97 ? -11.888 -2.876 7.897 1.00 95.25 97 PHE A O 1
ATOM 797 N N . THR A 1 98 ? -12.321 -2.579 10.081 1.00 93.62 98 THR A N 1
ATOM 798 C CA . THR A 1 98 ? -11.966 -3.950 10.488 1.00 93.62 98 THR A CA 1
ATOM 799 C C . THR A 1 98 ? -12.660 -5.015 9.626 1.00 93.62 98 THR A C 1
ATOM 801 O O . THR A 1 98 ? -11.962 -5.728 8.916 1.00 93.62 98 THR A O 1
ATOM 804 N N . PRO A 1 99 ? -14.001 -5.126 9.581 1.00 92.12 99 PRO A N 1
ATOM 805 C CA . PRO A 1 99 ? -14.650 -6.123 8.726 1.00 92.12 99 PRO A CA 1
ATOM 806 C C . PRO A 1 99 ? -14.457 -5.832 7.231 1.00 92.12 99 PRO A C 1
ATOM 808 O O . PRO A 1 99 ? -14.274 -6.753 6.434 1.00 92.12 99 PRO A O 1
ATOM 811 N N . GLY A 1 100 ? -14.461 -4.556 6.837 1.00 93.12 100 GLY A N 1
ATOM 812 C CA . GLY A 1 100 ? -14.358 -4.173 5.435 1.00 93.12 100 GLY A CA 1
ATOM 813 C C . GLY A 1 100 ? -12.997 -4.493 4.811 1.00 93.12 100 GLY A C 1
ATOM 814 O O . GLY A 1 100 ? -12.957 -4.915 3.660 1.00 93.12 100 GLY A O 1
ATOM 815 N N . ILE A 1 101 ? -11.891 -4.375 5.554 1.00 92.62 101 ILE A N 1
ATOM 816 C CA . ILE A 1 101 ? -10.554 -4.693 5.038 1.00 92.62 101 ILE A CA 1
ATOM 817 C C . ILE A 1 101 ? -10.352 -6.198 4.868 1.00 92.62 101 ILE A C 1
ATOM 819 O O . ILE A 1 101 ? -9.727 -6.620 3.897 1.00 92.62 101 ILE A O 1
ATOM 823 N N . HIS A 1 102 ? -10.946 -7.025 5.738 1.00 90.06 102 HIS A N 1
ATOM 824 C CA . HIS A 1 102 ? -10.933 -8.479 5.556 1.00 90.06 102 HIS A CA 1
ATOM 825 C C . HIS A 1 102 ? -11.621 -8.893 4.250 1.00 90.06 102 HIS A C 1
ATOM 827 O O . HIS A 1 102 ? -11.102 -9.773 3.557 1.00 90.06 102 HIS A O 1
ATOM 833 N N . ALA A 1 103 ? -12.740 -8.239 3.912 1.00 88.56 103 ALA A N 1
ATOM 834 C CA . ALA A 1 103 ? -13.476 -8.461 2.670 1.00 88.56 103 ALA A CA 1
ATOM 835 C C . ALA A 1 103 ? -12.752 -7.884 1.441 1.00 88.56 103 ALA A C 1
ATOM 837 O O . ALA A 1 103 ? -12.648 -8.561 0.420 1.00 88.56 103 ALA A O 1
ATOM 838 N N . LEU A 1 104 ? -12.213 -6.664 1.539 1.00 89.00 104 LEU A N 1
ATOM 839 C CA . LEU A 1 104 ? -11.497 -6.001 0.444 1.00 89.00 104 LEU A CA 1
ATOM 840 C C . LEU A 1 104 ? -10.230 -6.775 0.052 1.00 89.00 104 LEU A C 1
ATOM 842 O O . LEU A 1 104 ? -9.984 -7.011 -1.125 1.00 89.00 104 LEU A O 1
ATOM 846 N N . ALA A 1 105 ? -9.466 -7.235 1.043 1.00 87.94 105 ALA A N 1
ATOM 847 C CA . ALA A 1 105 ? -8.258 -8.026 0.846 1.00 87.94 105 ALA A CA 1
ATOM 848 C C . ALA A 1 105 ? -8.537 -9.539 0.921 1.00 87.94 105 ALA A C 1
ATOM 850 O O . ALA A 1 105 ? -7.678 -10.288 1.371 1.00 87.94 105 ALA A O 1
ATOM 851 N N . LYS A 1 106 ? -9.732 -10.026 0.540 1.00 82.94 106 LYS A N 1
ATOM 852 C CA . LYS A 1 106 ? -10.148 -11.431 0.755 1.00 82.94 106 LYS A CA 1
ATOM 853 C C . LYS A 1 106 ? -9.126 -12.466 0.274 1.00 82.94 106 LYS A C 1
ATOM 855 O O . LYS A 1 106 ? -8.911 -13.457 0.959 1.00 82.94 106 LYS A O 1
ATOM 860 N N . ARG A 1 107 ? -8.501 -12.225 -0.881 1.00 78.88 107 ARG A N 1
ATOM 861 C CA . ARG A 1 107 ? -7.537 -13.144 -1.514 1.00 78.88 107 ARG A CA 1
ATOM 862 C C . ARG A 1 107 ? -6.174 -13.179 -0.819 1.00 78.88 107 ARG A C 1
ATOM 864 O O . ARG A 1 107 ? -5.394 -14.089 -1.081 1.00 78.88 107 ARG A O 1
ATOM 871 N N . GLU A 1 108 ? -5.922 -12.239 0.085 1.00 80.12 108 GLU A N 1
ATOM 872 C CA . GLU A 1 108 ? -4.647 -12.115 0.776 1.00 80.12 108 GLU A CA 1
ATOM 873 C C . GLU A 1 108 ? -4.578 -12.997 2.016 1.00 80.12 108 GLU A C 1
ATOM 875 O O . GLU A 1 108 ? -5.583 -13.279 2.666 1.00 80.12 108 GLU A O 1
ATOM 880 N N . THR A 1 109 ? -3.382 -13.480 2.343 1.00 79.00 109 THR A N 1
ATOM 881 C CA . THR A 1 109 ? -3.209 -14.466 3.419 1.00 79.00 109 THR A CA 1
ATOM 882 C C . THR A 1 109 ? -2.926 -13.815 4.765 1.00 79.00 109 THR A C 1
ATOM 884 O O . THR A 1 109 ? -3.657 -14.062 5.724 1.00 79.00 109 THR A O 1
ATOM 887 N N . GLU A 1 110 ? -1.878 -13.000 4.847 1.00 89.12 110 GLU A N 1
ATOM 888 C CA . GLU A 1 110 ? -1.425 -12.394 6.096 1.00 89.12 110 GLU A CA 1
ATOM 889 C C . GLU A 1 110 ? -1.039 -10.935 5.881 1.00 89.12 110 GLU A C 1
ATOM 891 O O . GLU A 1 110 ? 0.003 -10.653 5.295 1.00 89.12 110 GLU A O 1
ATOM 896 N N . LEU A 1 111 ? -1.879 -10.025 6.374 1.00 90.75 111 LEU A N 1
ATOM 897 C CA . LEU A 1 111 ? -1.657 -8.585 6.298 1.00 90.75 111 LEU A CA 1
ATOM 898 C C . LEU A 1 111 ? -1.870 -7.936 7.666 1.00 90.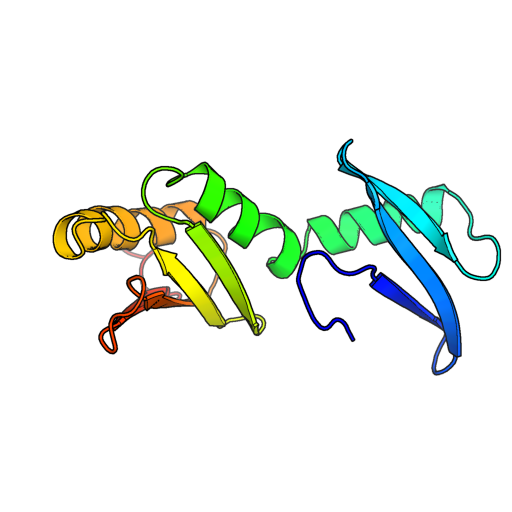75 111 LEU A C 1
ATOM 900 O O . LEU A 1 111 ? -2.780 -8.301 8.413 1.00 90.75 111 LEU A O 1
ATOM 904 N N . VAL A 1 112 ? -1.067 -6.925 7.962 1.00 94.00 112 VAL A N 1
ATOM 905 C CA . VAL A 1 112 ? -1.138 -6.105 9.167 1.00 94.00 112 VAL A CA 1
ATOM 906 C C . VAL A 1 112 ? -1.366 -4.660 8.753 1.00 94.00 112 VAL A C 1
ATOM 908 O O . VAL A 1 112 ? -0.563 -4.068 8.035 1.00 94.00 112 VAL A O 1
ATOM 911 N N . PHE A 1 113 ? -2.453 -4.077 9.246 1.00 95.12 113 PHE A N 1
ATOM 912 C CA . PHE A 1 113 ? -2.795 -2.677 9.030 1.00 95.12 113 PHE A CA 1
ATOM 913 C C . PHE A 1 113 ? -2.655 -1.916 10.342 1.00 95.12 113 PHE A C 1
ATOM 915 O O . PHE A 1 113 ? -3.431 -2.130 11.275 1.00 95.12 113 PHE A O 1
ATOM 922 N N . LYS A 1 114 ? -1.679 -1.013 10.418 1.00 95.69 114 LYS A N 1
ATOM 923 C CA . LYS A 1 114 ? -1.537 -0.045 11.504 1.00 95.69 114 LYS A CA 1
ATOM 924 C C . LYS A 1 114 ? -2.331 1.204 11.150 1.00 95.69 114 LYS A C 1
ATOM 926 O O . LYS A 1 114 ? -1.912 1.989 10.308 1.00 95.69 114 LYS A O 1
ATOM 931 N N . VAL A 1 115 ? -3.469 1.405 11.796 1.00 95.38 115 VAL A N 1
ATOM 932 C CA . VAL A 1 115 ? -4.320 2.569 11.547 1.00 95.38 115 VAL A CA 1
ATOM 933 C C . VAL A 1 115 ? -3.971 3.670 12.541 1.00 95.38 115 VAL A C 1
ATOM 935 O O . VAL A 1 115 ? -4.127 3.485 13.752 1.00 95.38 115 VAL A O 1
ATOM 938 N N . ARG A 1 116 ? -3.484 4.809 12.038 1.00 92.62 116 ARG A N 1
ATOM 939 C CA . ARG A 1 116 ? -3.158 5.992 12.844 1.00 92.62 116 ARG A CA 1
ATOM 940 C C . ARG A 1 116 ? -4.146 7.121 12.606 1.00 92.62 116 ARG A C 1
ATOM 942 O O . ARG A 1 116 ? -4.616 7.342 11.490 1.0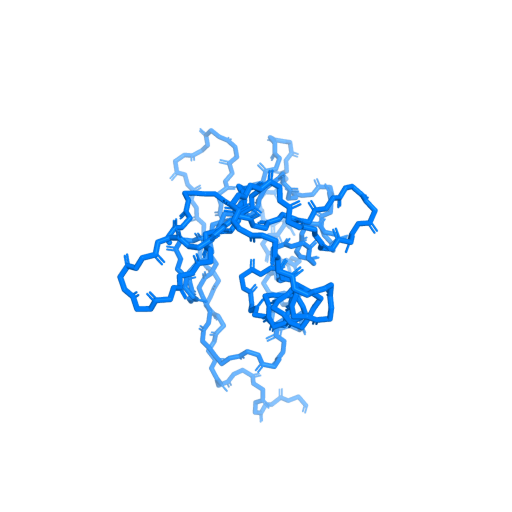0 92.62 116 ARG A O 1
ATOM 949 N N . HIS A 1 117 ? -4.383 7.891 13.660 1.00 85.94 117 HIS A N 1
ATOM 950 C CA . HIS A 1 117 ? -5.102 9.155 13.573 1.00 85.94 117 HIS A CA 1
ATOM 951 C C . HIS A 1 117 ? -4.125 10.309 13.375 1.00 85.94 117 HIS A C 1
ATOM 953 O O . HIS A 1 117 ? -3.006 10.291 13.894 1.00 85.94 117 HIS A O 1
ATOM 959 N N . PHE A 1 118 ? -4.552 11.329 12.635 1.00 77.38 118 PHE A N 1
ATOM 960 C CA . PHE A 1 118 ? -3.733 12.507 12.386 1.00 77.38 118 PHE A CA 1
ATOM 961 C C . PHE A 1 118 ? -3.275 13.143 13.707 1.00 77.38 118 PHE A C 1
ATOM 963 O O . PHE A 1 118 ? -4.096 13.492 14.554 1.00 77.38 118 PHE A O 1
ATOM 970 N N . LYS A 1 119 ? -1.956 13.310 13.876 1.00 69.62 119 LYS A N 1
ATOM 971 C CA . LYS A 1 119 ? -1.315 13.895 15.072 1.00 69.62 119 LYS A CA 1
ATOM 972 C C . LYS A 1 119 ? -1.592 13.179 16.407 1.00 69.62 119 LYS A C 1
ATOM 974 O O . LYS A 1 119 ? -1.193 13.699 17.446 1.00 69.62 119 LYS A O 1
ATOM 979 N N . ALA A 1 120 ? -2.211 11.999 16.408 1.00 70.81 120 ALA A N 1
ATOM 980 C CA . ALA A 1 120 ? -2.366 11.200 17.617 1.00 70.81 120 ALA A CA 1
ATOM 981 C C . ALA A 1 120 ? -1.191 10.225 17.766 1.00 70.81 120 ALA A C 1
ATOM 983 O O . ALA A 1 120 ? -0.754 9.602 16.800 1.00 70.81 120 ALA A O 1
ATOM 984 N N . SER A 1 121 ? -0.700 10.049 18.994 1.00 75.25 121 SER A N 1
ATOM 985 C CA . SER A 1 121 ? 0.238 8.965 19.322 1.00 75.25 121 SER A CA 1
ATOM 986 C C . SER A 1 121 ? -0.446 7.591 19.340 1.00 75.25 121 SER A C 1
ATOM 988 O O . SER A 1 121 ? 0.220 6.554 19.306 1.00 75.25 121 SER A O 1
ATOM 990 N N . THR A 1 122 ? -1.779 7.573 19.384 1.00 79.50 122 THR A N 1
ATOM 991 C CA . THR A 1 122 ? -2.590 6.363 19.440 1.00 79.50 122 THR A CA 1
ATOM 992 C C . THR A 1 122 ? -2.826 5.780 18.051 1.00 79.50 122 THR A C 1
ATOM 994 O O . THR A 1 122 ? -3.054 6.479 17.062 1.00 79.50 122 THR A O 1
ATOM 997 N N . HIS A 1 123 ? -2.769 4.455 17.989 1.00 89.38 123 HIS A N 1
ATOM 998 C CA . HIS A 1 123 ? -3.054 3.671 16.798 1.00 89.38 123 HIS A CA 1
ATOM 999 C C . HIS A 1 123 ? -3.763 2.383 17.208 1.00 89.38 123 HIS A C 1
ATOM 1001 O O . HIS A 1 123 ? -3.658 1.947 18.357 1.00 89.38 123 HIS A O 1
ATOM 1007 N N . TYR A 1 124 ? -4.461 1.762 16.265 1.00 92.50 124 TYR A N 1
ATOM 1008 C CA . TYR A 1 124 ? -4.931 0.390 16.420 1.00 92.50 124 TYR A CA 1
ATOM 1009 C C . TYR A 1 124 ? -4.427 -0.464 15.264 1.00 92.50 124 TYR A C 1
ATOM 1011 O O . TYR A 1 124 ? -4.098 0.044 14.193 1.00 92.50 124 TYR A O 1
ATOM 1019 N N . GLN A 1 125 ? -4.338 -1.768 15.498 1.00 94.19 125 GLN A N 1
ATOM 1020 C CA . GLN A 1 125 ? -3.917 -2.724 14.484 1.00 94.19 125 GLN A CA 1
ATOM 1021 C C . GLN A 1 125 ? -5.088 -3.605 14.070 1.00 94.19 125 GLN A C 1
ATOM 1023 O O . GLN A 1 125 ? -5.880 -4.037 14.910 1.00 94.19 125 GLN A O 1
ATOM 1028 N N . VAL A 1 126 ? -5.178 -3.873 12.771 1.00 93.94 126 VAL A N 1
ATOM 1029 C CA . VAL A 1 126 ? -6.044 -4.908 12.208 1.00 93.94 126 VAL A CA 1
ATOM 1030 C C . VAL A 1 126 ? -5.148 -5.951 11.567 1.00 93.94 126 VAL A C 1
ATOM 1032 O O . VAL A 1 126 ? -4.377 -5.635 10.664 1.00 93.94 126 VAL A O 1
ATOM 1035 N N . VAL A 1 127 ? -5.240 -7.187 12.049 1.00 92.94 127 VAL A N 1
ATOM 1036 C CA . VAL A 1 127 ? -4.484 -8.317 11.507 1.00 92.94 127 VAL A CA 1
ATOM 1037 C C . VAL A 1 127 ? -5.441 -9.178 10.700 1.00 92.94 127 VAL A C 1
ATOM 1039 O O . VAL A 1 127 ? -6.338 -9.814 11.255 1.00 92.94 127 VAL A O 1
ATOM 1042 N N . LYS A 1 128 ? -5.246 -9.217 9.383 1.00 86.62 128 LYS A N 1
ATOM 1043 C CA . LYS A 1 128 ? -5.855 -10.234 8.534 1.00 86.62 128 LYS A CA 1
ATOM 1044 C C . LYS A 1 128 ? -4.984 -11.476 8.603 1.00 86.62 128 LYS A C 1
ATOM 1046 O O . LYS A 1 128 ? -3.877 -11.479 8.083 1.00 86.62 128 LYS A O 1
ATOM 1051 N N . SER A 1 129 ? -5.500 -12.520 9.239 1.00 81.62 129 SER A N 1
ATOM 1052 C CA . SER A 1 129 ? -4.905 -13.851 9.224 1.00 81.62 129 SER A CA 1
ATOM 1053 C C . SER A 1 129 ? -5.686 -14.774 8.291 1.00 81.62 129 SER A C 1
ATOM 1055 O O . SER A 1 129 ? -6.878 -14.580 8.034 1.00 81.62 129 SER A O 1
ATOM 1057 N N . ARG A 1 130 ? -5.017 -15.835 7.834 1.00 67.75 130 ARG A N 1
ATOM 1058 C CA . ARG A 1 130 ? -5.572 -16.880 6.958 1.00 67.75 130 ARG A CA 1
ATOM 1059 C C . ARG A 1 130 ? -6.817 -17.575 7.541 1.00 67.75 130 ARG A C 1
ATOM 1061 O O . ARG A 1 130 ? -7.522 -18.281 6.829 1.00 67.75 130 ARG A O 1
ATOM 1068 N N . THR A 1 131 ? -7.080 -17.403 8.836 1.00 54.69 131 THR A N 1
ATOM 1069 C CA . THR A 1 131 ? -8.080 -18.157 9.603 1.00 54.69 131 THR A CA 1
ATOM 1070 C C . THR A 1 131 ? -9.465 -17.497 9.657 1.00 54.69 131 THR A C 1
ATOM 1072 O O . THR A 1 131 ? -10.378 -18.087 10.225 1.00 54.69 131 THR A O 1
ATOM 1075 N N . ALA A 1 132 ? -9.663 -16.316 9.059 1.00 52.38 132 ALA A N 1
ATOM 1076 C CA . ALA A 1 132 ? -10.952 -15.609 9.111 1.00 52.38 132 ALA A CA 1
ATOM 1077 C C . ALA A 1 132 ? -11.988 -16.051 8.050 1.00 52.38 132 ALA A C 1
ATOM 1079 O O . ALA A 1 132 ? -13.156 -15.709 8.183 1.00 52.38 132 ALA A O 1
ATOM 1080 N N . ASP A 1 133 ? -11.607 -16.845 7.041 1.00 47.56 133 ASP A N 1
ATOM 1081 C CA . ASP A 1 133 ? -12.516 -17.291 5.963 1.00 47.56 133 ASP A CA 1
ATOM 1082 C C . ASP A 1 133 ? -13.080 -18.719 6.166 1.00 47.56 133 ASP A C 1
ATOM 1084 O O . ASP A 1 133 ? -13.626 -19.308 5.237 1.00 47.56 133 ASP A O 1
ATOM 1088 N N . ARG A 1 134 ? -12.951 -19.320 7.363 1.00 40.69 134 ARG A N 1
ATOM 1089 C CA . ARG A 1 134 ? -13.470 -20.682 7.641 1.00 40.69 134 ARG A CA 1
ATOM 1090 C C . ARG A 1 134 ? -14.898 -20.746 8.194 1.00 40.69 134 ARG A C 1
ATOM 1092 O O . ARG A 1 134 ? -15.409 -21.849 8.352 1.00 40.69 134 ARG A O 1
ATOM 1099 N N . TYR A 1 135 ? -15.540 -19.608 8.452 1.00 41.47 135 TYR A N 1
ATOM 1100 C CA . TYR A 1 135 ? -16.922 -19.555 8.940 1.00 41.47 135 TYR A CA 1
ATOM 1101 C C . TYR A 1 135 ? -17.664 -18.348 8.348 1.00 41.47 135 TYR A C 1
ATOM 1103 O O . TYR A 1 135 ? -17.896 -17.357 9.038 1.00 41.47 135 TYR A O 1
ATOM 1111 N N . ALA A 1 136 ? -18.003 -18.424 7.062 1.00 40.94 136 ALA A N 1
ATOM 1112 C CA . ALA A 1 136 ? -19.030 -17.599 6.428 1.00 40.94 136 ALA A CA 1
ATOM 1113 C C . ALA A 1 136 ? -19.812 -18.461 5.435 1.00 40.94 136 ALA A C 1
ATOM 1115 O O . ALA A 1 136 ? -19.149 -19.239 4.710 1.00 40.94 136 ALA A O 1
#

Secondary structure (DSSP, 8-state):
--SSTTSPEEEEETTEEEEEEEE-TTS-EEEEEESPPPHHHHHHHHHHHHHSHHHHHHHHHHHH-TTTEEEEEEEETTEEEEEEPTT--HHHHHHHHHHHHHHHTTT-S-EEEEEE-TT-S-EEEEEE-GGGGS--

Radius of gyra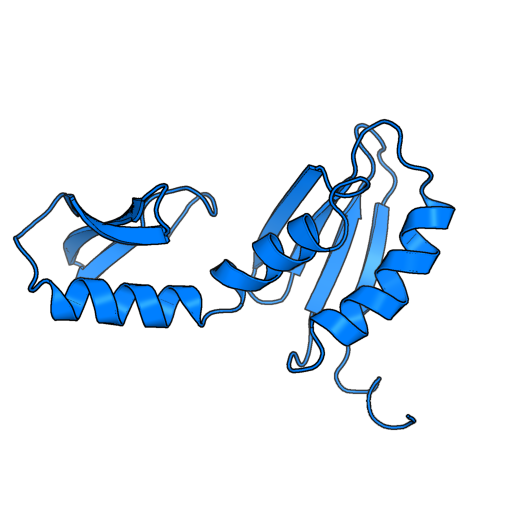tion: 17.45 Å; chains: 1; bounding box: 42×36×46 Å

Sequence (136 aa):
MRVSMNDPWLVLSGSDVVGIINQDDSESWRQIEGEEMPADAVKGMGELIDMQQFSWLPKLIKKQWPEYVQEVIVESEKNYEVLCHKDVCPDRFKQRFTPGIHALAKRETELVFKVRHFKASTHYQVVKSRTADRYA

pLDDT: mean 84.91, std 13.27, range [38.31, 95.88]